Protein AF-N1UHG9-F1 (afdb_monomer_lite)

Sequence (117 aa):
MFLKYSIRFLLLIFLMGFIFYATYYTIPKFSFASDSLVKVLQTKGWIESNFQSQEIYYLGKKLDPNFNFLLVQTIISTKGEKIGPFPFANTLITTPFVWIGHPEWILYLSAFFLVHT

Organism: NCBI:txid1085541

Structure (mmCIF, N/CA/C/O backbone):
data_AF-N1UHG9-F1
#
_entry.id   AF-N1UHG9-F1
#
loop_
_atom_site.group_PDB
_atom_site.id
_atom_site.type_symbol
_atom_site.label_atom_id
_atom_site.label_alt_id
_atom_site.label_comp_id
_atom_site.label_asym_id
_atom_site.label_entity_id
_atom_site.label_seq_id
_atom_site.pdbx_PDB_ins_code
_atom_site.Cartn_x
_atom_site.Cartn_y
_atom_site.Cartn_z
_atom_site.occupancy
_atom_site.B_iso_or_equiv
_atom_site.auth_seq_id
_atom_site.auth_comp_id
_atom_site.auth_asym_id
_atom_site.auth_atom_id
_atom_site.pdbx_PDB_model_num
ATOM 1 N N . MET A 1 1 ? 20.759 4.017 -43.290 1.00 57.78 1 MET A N 1
ATOM 2 C CA . MET A 1 1 ? 19.915 4.709 -42.288 1.00 57.78 1 MET A CA 1
ATOM 3 C C . MET A 1 1 ? 19.130 3.703 -41.441 1.00 57.78 1 MET A C 1
ATOM 5 O O . MET A 1 1 ? 19.379 3.646 -40.246 1.00 57.78 1 MET A O 1
ATOM 9 N N . PHE A 1 2 ? 18.323 2.824 -42.049 1.00 59.56 2 PHE A N 1
ATOM 10 C CA . PHE A 1 2 ? 17.512 1.784 -41.380 1.00 59.56 2 PHE A CA 1
ATOM 11 C C . PHE A 1 2 ? 18.276 0.870 -40.393 1.00 59.56 2 PHE A C 1
ATOM 13 O O . PHE A 1 2 ? 17.862 0.705 -39.250 1.00 59.56 2 PHE A O 1
ATOM 20 N N . LEU A 1 3 ? 19.450 0.356 -40.785 1.00 67.50 3 LEU A N 1
ATOM 21 C CA . LEU A 1 3 ? 20.255 -0.556 -39.953 1.00 67.50 3 LEU A CA 1
ATOM 22 C C . LEU A 1 3 ? 20.713 0.076 -38.622 1.00 67.50 3 LEU A C 1
ATOM 24 O O . LEU A 1 3 ? 20.707 -0.574 -37.581 1.00 67.50 3 LEU A O 1
ATOM 28 N N . LYS A 1 4 ? 21.045 1.376 -38.632 1.00 65.38 4 LYS A N 1
ATOM 29 C CA . LYS A 1 4 ? 21.441 2.130 -37.429 1.00 65.38 4 LYS A CA 1
ATOM 30 C C . LYS A 1 4 ? 20.273 2.304 -36.453 1.00 65.38 4 LYS A C 1
ATOM 32 O O . LYS A 1 4 ? 20.489 2.241 -35.246 1.00 65.38 4 LYS A O 1
ATOM 37 N N . TYR A 1 5 ? 19.055 2.503 -36.961 1.00 69.62 5 TYR A N 1
ATOM 38 C CA . TYR A 1 5 ? 17.849 2.571 -36.128 1.00 69.62 5 TYR A CA 1
ATOM 39 C C . TYR A 1 5 ? 17.509 1.207 -35.527 1.00 69.62 5 TYR A C 1
ATOM 41 O O . TYR A 1 5 ? 17.196 1.136 -34.344 1.00 69.62 5 TYR A O 1
ATOM 49 N N . SER A 1 6 ? 17.677 0.127 -36.295 1.00 77.81 6 SER A N 1
ATOM 50 C CA . SER A 1 6 ? 17.434 -1.238 -35.816 1.00 77.81 6 SER A CA 1
ATOM 51 C C . SER A 1 6 ? 18.393 -1.647 -34.691 1.00 77.81 6 SER A C 1
ATOM 53 O O . SER A 1 6 ? 17.962 -2.218 -33.694 1.00 77.81 6 SER A O 1
ATOM 55 N N . ILE A 1 7 ? 19.683 -1.300 -34.803 1.00 85.88 7 ILE A N 1
ATOM 56 C CA . ILE A 1 7 ? 20.682 -1.566 -33.752 1.00 85.88 7 ILE A CA 1
ATOM 57 C C . ILE A 1 7 ? 20.397 -0.730 -32.498 1.00 85.88 7 ILE A C 1
ATOM 59 O O . ILE A 1 7 ? 20.454 -1.250 -31.388 1.00 85.88 7 ILE A O 1
ATOM 63 N N . ARG A 1 8 ? 20.048 0.554 -32.657 1.00 83.94 8 ARG A N 1
ATOM 64 C CA . ARG A 1 8 ? 19.663 1.419 -31.527 1.00 83.94 8 ARG A CA 1
ATOM 65 C C . ARG A 1 8 ? 18.432 0.892 -30.796 1.00 83.94 8 ARG A C 1
ATOM 67 O O . ARG A 1 8 ? 18.413 0.900 -29.572 1.00 83.94 8 ARG A O 1
ATOM 74 N N . PHE A 1 9 ? 17.434 0.420 -31.535 1.00 86.00 9 PHE A N 1
ATOM 75 C CA . PHE A 1 9 ? 16.223 -0.156 -30.963 1.00 86.00 9 PHE A CA 1
ATOM 76 C C . PHE A 1 9 ? 16.512 -1.450 -30.191 1.00 86.00 9 PHE A C 1
ATOM 78 O O . PHE A 1 9 ? 16.043 -1.618 -29.070 1.00 86.00 9 PHE A O 1
ATOM 85 N N . LEU A 1 10 ? 17.359 -2.326 -30.739 1.00 89.94 10 LEU A N 1
ATOM 86 C CA . LEU A 1 10 ? 17.764 -3.560 -30.066 1.00 89.94 10 LEU A CA 1
ATOM 87 C C . LEU A 1 10 ? 18.569 -3.284 -28.785 1.00 89.94 10 LEU A C 1
ATOM 89 O O . LEU A 1 10 ? 18.322 -3.914 -27.760 1.00 89.94 10 LEU A O 1
ATOM 93 N N . LEU A 1 11 ? 19.471 -2.297 -28.812 1.00 90.81 11 LEU A N 1
ATOM 94 C CA . LEU A 1 11 ? 20.197 -1.848 -27.619 1.00 90.81 11 LEU A CA 1
ATOM 95 C C . LEU A 1 11 ? 19.262 -1.254 -26.559 1.00 90.81 11 LEU A C 1
ATOM 97 O O . LEU A 1 11 ? 19.455 -1.519 -25.378 1.00 90.81 11 LEU A O 1
ATOM 101 N N . LEU A 1 12 ? 18.237 -0.496 -26.964 1.00 87.75 12 LEU A N 1
ATOM 102 C CA . LEU A 1 12 ? 17.223 0.038 -26.048 1.00 87.75 12 LEU A CA 1
ATOM 103 C C . LEU A 1 12 ? 16.425 -1.077 -25.369 1.00 87.75 12 LEU A C 1
ATOM 105 O O . LEU A 1 12 ? 16.228 -1.020 -24.161 1.00 87.75 12 LEU A O 1
ATOM 109 N N . ILE A 1 13 ? 16.020 -2.110 -26.113 1.00 88.44 13 ILE A N 1
ATOM 110 C CA . ILE A 1 13 ? 15.343 -3.281 -25.536 1.00 88.44 13 ILE A CA 1
ATOM 111 C C . ILE A 1 13 ? 16.253 -3.978 -24.523 1.00 88.44 13 ILE A C 1
ATOM 113 O O . ILE A 1 13 ? 15.812 -4.303 -23.423 1.00 88.44 13 ILE A O 1
ATOM 117 N N . PHE A 1 14 ? 17.526 -4.181 -24.872 1.00 89.88 14 PHE A N 1
ATOM 118 C CA . PHE A 1 14 ? 18.479 -4.855 -23.993 1.00 89.88 14 PHE A CA 1
ATOM 119 C C . PHE A 1 14 ? 18.752 -4.047 -22.719 1.00 89.88 14 PHE A C 1
ATOM 121 O O . PHE A 1 14 ? 18.780 -4.605 -21.625 1.00 89.88 14 PHE A O 1
ATOM 128 N N . LEU A 1 15 ? 18.887 -2.725 -22.852 1.00 87.88 15 LEU A N 1
ATOM 129 C CA . LEU A 1 15 ? 19.040 -1.809 -21.726 1.00 87.88 15 LEU A CA 1
ATOM 130 C C . LEU A 1 15 ? 17.800 -1.831 -20.827 1.00 87.88 15 LEU A C 1
ATOM 132 O O . LEU A 1 15 ? 17.937 -1.949 -19.613 1.00 87.88 15 LEU A O 1
ATOM 136 N N . MET A 1 16 ? 16.600 -1.782 -21.413 1.00 84.81 16 MET A N 1
ATOM 137 C CA . MET A 1 16 ? 15.343 -1.858 -20.666 1.00 84.81 16 MET A CA 1
ATOM 138 C C . MET A 1 16 ? 15.251 -3.183 -19.898 1.00 84.81 16 MET A C 1
ATOM 140 O O . MET A 1 16 ? 14.986 -3.184 -18.699 1.00 84.81 16 MET A O 1
ATOM 144 N N . GLY A 1 17 ? 15.549 -4.308 -20.556 1.00 84.56 17 GLY A N 1
ATOM 145 C CA . GLY A 1 17 ? 15.572 -5.630 -19.928 1.00 84.56 17 GLY A CA 1
ATOM 146 C C . GLY A 1 17 ? 16.590 -5.733 -18.791 1.00 84.56 17 GLY A C 1
ATOM 147 O O . GLY A 1 17 ? 16.275 -6.280 -17.736 1.00 84.56 17 GLY A O 1
ATOM 148 N N . PHE A 1 18 ? 17.783 -5.156 -18.964 1.00 84.69 18 PHE A N 1
ATOM 149 C CA . PHE A 1 18 ? 18.808 -5.118 -17.923 1.00 84.69 18 PHE A CA 1
ATOM 150 C C . PHE A 1 18 ? 18.380 -4.276 -16.716 1.00 84.69 18 PHE A C 1
ATOM 152 O O . PHE A 1 18 ? 18.570 -4.713 -15.585 1.00 84.69 18 PHE A O 1
ATOM 159 N N . ILE A 1 19 ? 17.761 -3.110 -16.941 1.00 81.69 19 ILE A N 1
ATOM 160 C CA . ILE A 1 19 ? 17.210 -2.273 -15.867 1.00 81.69 19 ILE A CA 1
ATOM 161 C C . ILE A 1 19 ? 16.145 -3.056 -15.096 1.00 81.69 19 ILE A C 1
ATOM 163 O O . ILE A 1 19 ? 16.264 -3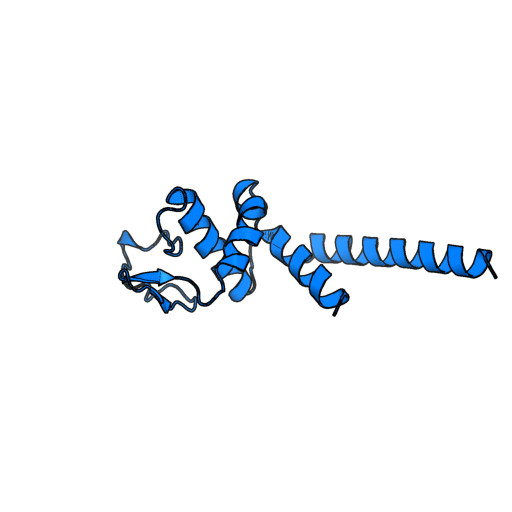.185 -13.883 1.00 81.69 19 ILE A O 1
ATOM 167 N N . PHE A 1 20 ? 15.169 -3.663 -15.781 1.00 77.44 20 PHE A N 1
ATOM 168 C CA . PHE A 1 20 ? 14.146 -4.489 -15.128 1.00 77.44 20 PHE A CA 1
ATOM 169 C C . PHE A 1 20 ? 14.753 -5.639 -14.318 1.00 77.44 20 PHE A C 1
ATOM 171 O O . PHE A 1 20 ? 14.357 -5.854 -13.175 1.00 77.44 20 PHE A O 1
ATOM 178 N N . TYR A 1 21 ? 15.730 -6.354 -14.880 1.00 81.38 21 TYR A N 1
ATOM 179 C CA . TYR A 1 21 ? 16.404 -7.463 -14.208 1.00 81.38 21 TYR A CA 1
ATOM 180 C C . TYR A 1 21 ? 17.173 -6.999 -12.966 1.00 81.38 21 TYR A C 1
ATOM 182 O O . TYR A 1 21 ? 17.016 -7.568 -11.885 1.00 81.38 21 TYR A O 1
ATOM 190 N N . ALA A 1 22 ? 17.971 -5.938 -13.094 1.00 78.38 22 ALA A N 1
ATOM 191 C CA . ALA A 1 22 ? 18.719 -5.372 -11.983 1.00 78.38 22 ALA A CA 1
ATOM 192 C C . ALA A 1 22 ? 17.768 -4.891 -10.882 1.00 78.38 22 ALA A C 1
ATOM 194 O O . ALA A 1 22 ? 17.934 -5.277 -9.728 1.00 78.38 22 ALA A O 1
ATOM 195 N N . THR A 1 23 ? 16.732 -4.123 -11.228 1.00 72.56 23 THR A N 1
ATOM 196 C CA . THR A 1 23 ? 15.714 -3.659 -10.280 1.00 72.56 23 THR A CA 1
ATOM 197 C C . THR A 1 23 ? 14.996 -4.835 -9.611 1.00 72.56 23 THR A C 1
ATOM 199 O O . THR A 1 23 ? 14.797 -4.804 -8.402 1.00 72.56 23 THR A O 1
ATOM 202 N N . TYR A 1 24 ? 14.696 -5.917 -10.337 1.00 73.00 24 TYR A N 1
ATOM 203 C CA . TYR A 1 24 ? 14.048 -7.097 -9.759 1.00 73.00 24 TYR A CA 1
ATOM 204 C C . TYR A 1 24 ? 14.876 -7.793 -8.674 1.00 73.00 24 TYR A C 1
ATOM 206 O O . TYR A 1 24 ? 14.347 -8.164 -7.626 1.00 73.00 24 TYR A O 1
ATOM 214 N N . TYR A 1 25 ? 16.180 -7.950 -8.902 1.00 73.31 25 TYR A N 1
ATOM 215 C CA . TYR A 1 25 ? 17.063 -8.647 -7.963 1.00 73.31 25 TYR A CA 1
ATOM 216 C C . TYR A 1 25 ? 17.636 -7.753 -6.860 1.00 73.31 25 TYR A C 1
ATOM 218 O O . TYR A 1 25 ? 18.108 -8.270 -5.849 1.00 73.31 25 TYR A O 1
ATOM 226 N N . THR A 1 26 ? 17.605 -6.433 -7.040 1.00 69.75 26 THR A N 1
ATOM 227 C CA . THR A 1 26 ? 18.133 -5.469 -6.061 1.00 69.75 26 THR A CA 1
ATOM 228 C C . THR A 1 26 ? 17.061 -4.847 -5.180 1.00 69.75 26 THR A C 1
ATOM 230 O O . THR A 1 26 ? 17.400 -4.324 -4.119 1.00 69.75 26 THR A O 1
ATOM 233 N N . ILE A 1 27 ? 15.778 -4.923 -5.560 1.00 65.69 27 ILE A N 1
ATOM 234 C CA . ILE A 1 27 ? 14.704 -4.458 -4.688 1.00 65.69 27 ILE A CA 1
ATOM 235 C C . ILE A 1 27 ? 14.634 -5.358 -3.448 1.00 65.69 27 ILE A C 1
ATOM 237 O O . ILE A 1 27 ? 14.469 -6.579 -3.553 1.00 65.69 27 ILE A O 1
ATOM 241 N N . PRO A 1 28 ? 14.699 -4.773 -2.246 1.00 60.53 28 PRO A N 1
ATOM 242 C CA . PRO A 1 28 ? 14.485 -5.528 -1.031 1.00 60.53 28 PRO A CA 1
ATOM 243 C C . PRO A 1 28 ? 13.016 -5.962 -0.944 1.00 60.53 28 PRO A C 1
ATOM 245 O O . PRO A 1 28 ? 12.131 -5.158 -0.669 1.00 60.53 28 PRO A O 1
ATOM 248 N N . LYS A 1 29 ? 12.761 -7.267 -1.114 1.00 61.72 29 LYS A N 1
ATOM 249 C CA . LYS A 1 29 ? 11.426 -7.903 -1.010 1.00 61.72 29 LYS A CA 1
ATOM 250 C C . LYS A 1 29 ? 10.675 -7.597 0.294 1.00 61.72 29 LYS A C 1
ATOM 252 O O . LYS A 1 29 ? 9.463 -7.756 0.360 1.00 61.72 29 LYS A O 1
ATOM 257 N N . PHE A 1 30 ? 11.404 -7.181 1.328 1.00 58.50 30 PHE A N 1
ATOM 258 C CA . PHE A 1 30 ? 10.886 -6.922 2.671 1.00 58.50 30 PHE A CA 1
ATOM 259 C C . PHE A 1 30 ? 11.066 -5.470 3.128 1.00 58.50 30 PHE A C 1
ATOM 261 O O . PHE A 1 30 ? 10.680 -5.145 4.247 1.00 58.50 30 PHE A O 1
ATOM 268 N N . SER A 1 31 ? 11.652 -4.598 2.300 1.00 62.06 31 SER A N 1
ATOM 269 C CA . SER A 1 31 ? 11.861 -3.191 2.651 1.00 62.06 31 SER A CA 1
ATOM 270 C C . SER A 1 31 ? 11.206 -2.309 1.602 1.00 62.06 31 SER A C 1
ATOM 272 O O . SER A 1 31 ? 11.714 -2.105 0.504 1.00 62.06 31 SER A O 1
ATOM 274 N N . PHE A 1 32 ? 10.031 -1.799 1.936 1.00 65.69 32 PHE A N 1
ATOM 275 C CA . PHE A 1 32 ? 9.372 -0.797 1.120 1.00 65.69 32 PHE A CA 1
ATOM 276 C C . PHE A 1 32 ? 9.888 0.586 1.509 1.00 65.69 32 PHE A C 1
ATOM 278 O O . PHE A 1 32 ? 10.055 0.887 2.691 1.00 65.69 32 PHE A O 1
ATOM 285 N N . ALA A 1 33 ? 10.052 1.465 0.519 1.00 75.25 33 ALA A N 1
ATOM 286 C CA . ALA A 1 33 ? 10.035 2.893 0.805 1.00 75.25 33 ALA A CA 1
ATOM 287 C C . ALA A 1 33 ? 8.723 3.223 1.534 1.00 75.25 33 ALA A C 1
ATOM 289 O O . ALA A 1 33 ? 7.674 2.691 1.154 1.00 75.25 33 ALA A O 1
ATOM 290 N N . SER A 1 34 ? 8.783 4.080 2.559 1.00 76.25 34 SER A N 1
ATOM 291 C CA . SER A 1 34 ? 7.644 4.371 3.447 1.00 76.25 34 SER A CA 1
ATOM 292 C C . SER A 1 34 ? 6.353 4.637 2.662 1.00 76.25 34 SER A C 1
ATOM 294 O O . SER A 1 34 ? 5.345 3.977 2.892 1.00 76.25 34 SER A O 1
ATOM 296 N N . ASP A 1 35 ? 6.418 5.463 1.617 1.00 79.19 35 ASP A N 1
ATOM 297 C CA . ASP A 1 35 ? 5.286 5.773 0.735 1.00 79.19 35 ASP A CA 1
ATOM 298 C C . ASP A 1 35 ? 4.645 4.549 0.075 1.00 79.19 35 ASP A C 1
ATOM 300 O O . ASP A 1 35 ? 3.421 4.434 -0.015 1.00 79.19 35 ASP A O 1
ATOM 304 N N . SER A 1 36 ? 5.469 3.621 -0.409 1.00 83.06 36 SER A N 1
ATOM 305 C CA . SER A 1 36 ? 4.979 2.398 -1.049 1.00 83.06 36 SER A CA 1
ATOM 306 C C . SER A 1 36 ? 4.376 1.451 -0.019 1.00 83.06 36 SER A C 1
ATOM 308 O O . SER A 1 36 ? 3.338 0.849 -0.288 1.00 83.06 36 SER A O 1
ATOM 310 N N . LEU A 1 37 ? 4.961 1.386 1.182 1.00 86.81 37 LEU A N 1
ATOM 311 C CA . LEU A 1 37 ? 4.401 0.624 2.294 1.00 86.81 37 LEU A CA 1
ATOM 312 C C . LEU A 1 37 ? 2.996 1.119 2.637 1.00 86.81 37 LEU A C 1
ATOM 314 O O . LEU A 1 37 ? 2.079 0.310 2.744 1.00 86.81 37 LEU A O 1
ATOM 318 N N . VAL A 1 38 ? 2.795 2.437 2.748 1.00 89.12 38 VAL A N 1
ATOM 319 C CA . VAL A 1 38 ? 1.473 2.995 3.071 1.00 89.12 38 VAL A CA 1
ATOM 320 C C . VAL A 1 38 ? 0.441 2.610 2.021 1.00 89.12 38 VAL A C 1
ATOM 322 O O . VAL A 1 38 ? -0.665 2.217 2.375 1.00 89.12 38 VAL A O 1
ATOM 325 N N . LYS A 1 39 ? 0.792 2.690 0.729 1.00 90.00 39 LYS A N 1
ATOM 326 C CA . LYS A 1 39 ? -0.110 2.302 -0.367 1.00 90.00 39 LYS A CA 1
ATOM 327 C C . LYS A 1 39 ? -0.494 0.831 -0.260 1.00 90.00 39 LYS A C 1
ATOM 329 O O . LYS A 1 39 ? -1.669 0.502 -0.413 1.00 90.00 39 LYS A O 1
ATOM 334 N N . VAL A 1 40 ? 0.464 -0.039 0.051 1.00 90.69 40 VAL A N 1
ATOM 335 C CA . VAL A 1 40 ? 0.219 -1.471 0.255 1.00 90.69 40 VAL A CA 1
ATOM 336 C C . VAL A 1 40 ? -0.680 -1.709 1.471 1.00 90.69 40 VAL A C 1
ATOM 338 O O . VAL A 1 40 ? -1.664 -2.431 1.347 1.00 90.69 40 VAL A O 1
ATOM 341 N N . LEU A 1 41 ? -0.415 -1.071 2.615 1.00 92.12 41 LEU A N 1
ATOM 342 C CA . LEU A 1 41 ? -1.226 -1.216 3.834 1.00 92.12 41 LEU A CA 1
ATOM 343 C C . LEU A 1 41 ? -2.650 -0.674 3.657 1.00 92.12 41 LEU A C 1
ATOM 345 O O . LEU A 1 41 ? -3.613 -1.328 4.052 1.00 92.12 41 LEU A O 1
ATOM 349 N N . GLN A 1 42 ? -2.789 0.489 3.021 1.00 92.94 42 GLN A N 1
ATOM 350 C CA . GLN A 1 42 ? -4.071 1.081 2.635 1.00 92.94 42 GLN A CA 1
ATOM 351 C C . GLN A 1 42 ? -4.863 0.112 1.749 1.00 92.94 42 GLN A C 1
ATOM 353 O O . GLN A 1 42 ? -6.016 -0.198 2.025 1.00 92.94 42 GLN A O 1
ATOM 358 N N . THR A 1 43 ? -4.220 -0.426 0.714 1.00 94.12 43 THR A N 1
ATOM 359 C CA . THR A 1 43 ? -4.836 -1.383 -0.216 1.00 94.12 43 THR A CA 1
ATOM 360 C C . THR A 1 43 ? -5.218 -2.685 0.467 1.00 94.12 43 THR A C 1
ATOM 362 O O . THR A 1 43 ? -6.282 -3.239 0.208 1.00 94.12 43 THR A O 1
ATOM 365 N N . LYS 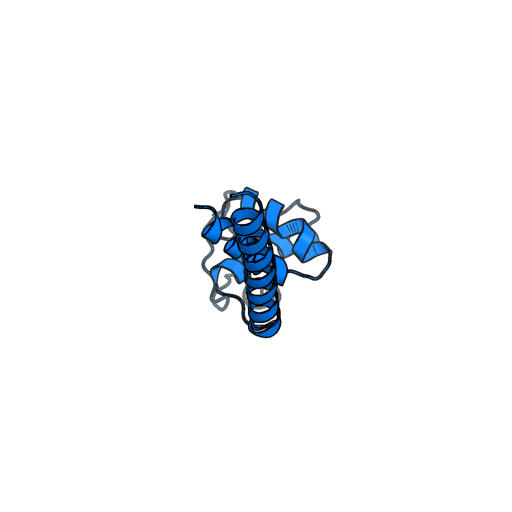A 1 44 ? -4.376 -3.179 1.376 1.00 94.31 44 LYS A N 1
ATOM 366 C CA . LYS A 1 44 ? -4.690 -4.373 2.150 1.00 94.31 44 LYS A CA 1
ATOM 367 C C . LYS A 1 44 ? -5.933 -4.145 3.010 1.00 94.31 44 LYS A C 1
ATOM 369 O O . LYS A 1 44 ? -6.797 -5.009 3.031 1.00 94.31 44 LYS A O 1
ATOM 374 N N . GLY A 1 45 ? -6.073 -2.976 3.635 1.00 93.00 45 GLY A N 1
ATOM 375 C CA . GLY A 1 45 ? -7.252 -2.640 4.439 1.00 93.00 45 GLY A CA 1
ATOM 376 C C . GLY A 1 45 ? -8.534 -2.599 3.608 1.00 93.00 45 GLY A C 1
ATOM 377 O O . GLY A 1 45 ? -9.575 -3.107 4.027 1.00 93.00 45 GLY A O 1
ATOM 378 N N . TRP A 1 46 ? -8.437 -2.102 2.375 1.00 94.00 46 TRP A N 1
ATOM 379 C CA . TRP A 1 46 ? -9.534 -2.138 1.411 1.00 94.00 46 TRP A CA 1
ATOM 380 C C . TRP A 1 46 ? -9.933 -3.566 1.054 1.00 94.00 46 TRP A C 1
ATOM 382 O O . TRP A 1 46 ? -11.106 -3.909 1.135 1.00 94.00 46 TRP A O 1
ATOM 392 N N . ILE A 1 47 ? -8.967 -4.413 0.698 1.00 94.25 47 ILE A N 1
ATOM 393 C CA . ILE A 1 47 ? -9.233 -5.806 0.317 1.00 94.25 47 ILE A CA 1
ATOM 394 C C . ILE A 1 47 ? -9.867 -6.573 1.486 1.00 94.25 47 ILE A C 1
ATOM 396 O O . ILE A 1 47 ? -10.906 -7.202 1.309 1.00 94.25 47 ILE A O 1
ATOM 400 N N . GLU A 1 48 ? -9.297 -6.475 2.690 1.00 94.00 48 GLU A N 1
ATOM 401 C CA . GLU A 1 48 ? -9.797 -7.178 3.883 1.00 94.00 48 GLU A CA 1
ATOM 402 C C . GLU A 1 48 ? -11.191 -6.699 4.321 1.00 94.00 48 GLU A C 1
ATOM 404 O O . GLU A 1 48 ? -11.951 -7.454 4.924 1.00 94.00 48 GLU A O 1
ATOM 409 N N . SER A 1 49 ? -11.555 -5.455 3.997 1.00 92.00 49 SER A N 1
ATOM 410 C CA . SER A 1 49 ? -12.884 -4.899 4.269 1.00 92.00 49 SER A CA 1
ATOM 411 C C . SER A 1 49 ? -13.868 -5.036 3.102 1.00 92.00 49 SER A C 1
ATOM 413 O O . SER A 1 49 ? -14.950 -4.456 3.165 1.00 92.00 49 SER A O 1
ATOM 415 N N . ASN A 1 50 ? -13.531 -5.768 2.031 1.00 93.81 50 ASN A N 1
ATOM 416 C CA . ASN A 1 50 ? -14.322 -5.816 0.791 1.00 93.81 50 ASN A CA 1
ATOM 417 C C . ASN A 1 50 ? -14.682 -4.412 0.261 1.00 93.81 50 ASN A C 1
ATOM 419 O O . ASN A 1 50 ? -15.821 -4.143 -0.129 1.00 93.81 50 ASN A O 1
ATOM 423 N N . PHE A 1 51 ? -13.700 -3.509 0.275 1.00 91.31 51 PHE A N 1
ATOM 424 C CA . PHE A 1 51 ? -13.784 -2.118 -0.177 1.00 91.31 51 PHE A CA 1
ATOM 425 C C . PHE A 1 51 ? -14.796 -1.253 0.599 1.00 91.31 51 PHE A C 1
ATOM 427 O O . PHE A 1 51 ? -15.175 -0.180 0.132 1.00 91.31 51 PHE A O 1
ATOM 434 N N . GLN A 1 52 ? -15.234 -1.690 1.786 1.00 91.31 52 GLN A N 1
ATOM 435 C CA . GLN A 1 52 ? -16.188 -0.944 2.619 1.00 91.31 52 GLN A CA 1
ATOM 436 C C . GLN A 1 52 ? -15.518 0.080 3.538 1.00 91.31 52 GLN A C 1
ATOM 438 O O . GLN A 1 52 ? -16.151 1.064 3.927 1.00 91.31 52 GLN A O 1
ATOM 443 N N . SER A 1 53 ? -14.251 -0.144 3.886 1.00 89.94 53 SER A N 1
ATOM 444 C CA . SER A 1 53 ? -13.466 0.751 4.728 1.00 89.94 53 SER A CA 1
ATOM 445 C C . SER A 1 53 ? -12.255 1.261 3.971 1.00 89.94 53 SER A C 1
ATOM 447 O O . SER A 1 53 ? -11.650 0.553 3.163 1.00 89.94 53 SER A O 1
ATOM 449 N N . GLN A 1 54 ? -11.899 2.509 4.258 1.00 89.62 54 GLN A N 1
ATOM 450 C CA . GLN A 1 54 ? -10.686 3.109 3.730 1.00 89.62 54 GLN A CA 1
ATOM 451 C C . GLN A 1 54 ? -9.535 3.036 4.720 1.00 89.62 54 GLN A C 1
ATOM 453 O O . GLN A 1 54 ? -8.485 3.613 4.469 1.00 89.62 54 GLN A O 1
ATOM 458 N N . GLU A 1 55 ? -9.724 2.378 5.853 1.00 92.00 55 GLU A N 1
ATOM 459 C CA . GLU A 1 55 ? -8.719 2.335 6.891 1.00 92.00 55 GLU A CA 1
ATOM 460 C C . GLU A 1 55 ? -7.485 1.543 6.449 1.00 92.00 55 GLU A C 1
ATOM 462 O O . GLU A 1 55 ? -7.585 0.513 5.777 1.00 92.00 55 GLU A O 1
ATOM 467 N N . ILE A 1 56 ? -6.305 2.012 6.847 1.00 92.81 56 ILE A N 1
ATOM 468 C CA . ILE A 1 56 ? -5.070 1.259 6.658 1.00 92.81 56 ILE A CA 1
ATOM 469 C C . ILE A 1 56 ? -5.096 -0.047 7.455 1.00 92.81 56 ILE A C 1
ATOM 471 O O . ILE A 1 56 ? -5.508 -0.103 8.616 1.00 92.81 56 ILE A O 1
ATOM 475 N N . TYR A 1 57 ? -4.579 -1.112 6.848 1.00 93.06 57 TYR A N 1
ATOM 476 C CA . TYR A 1 57 ? -4.414 -2.376 7.548 1.00 93.06 57 TYR A CA 1
ATOM 477 C C . TYR A 1 57 ? -3.275 -2.294 8.566 1.00 93.06 57 TYR A C 1
ATOM 479 O O . TYR A 1 57 ? -2.124 -2.052 8.204 1.00 93.06 57 TYR A O 1
ATOM 487 N N . TYR A 1 58 ? -3.583 -2.550 9.837 1.00 92.25 58 TYR A N 1
ATOM 488 C CA . TYR A 1 58 ? -2.597 -2.584 10.913 1.00 92.25 58 TYR A CA 1
ATOM 489 C C . TYR A 1 58 ? -2.865 -3.751 11.861 1.00 92.25 58 TYR A C 1
ATOM 491 O O . TYR A 1 58 ? -3.829 -3.752 12.625 1.00 92.25 58 TYR A O 1
ATOM 499 N N . LEU A 1 59 ? -1.976 -4.746 11.837 1.00 89.25 59 LEU A N 1
ATOM 500 C CA . LEU A 1 59 ? -2.073 -5.934 12.694 1.00 89.25 59 LEU A CA 1
ATOM 501 C C . LEU A 1 59 ? -2.062 -5.578 14.189 1.00 89.25 59 LEU A C 1
ATOM 503 O O . LEU A 1 59 ? -2.754 -6.208 14.986 1.00 89.25 59 LEU A O 1
ATOM 507 N N . GLY A 1 60 ? -1.314 -4.536 14.563 1.00 90.00 60 GLY A N 1
ATOM 508 C CA . GLY A 1 60 ? -1.204 -4.058 15.940 1.00 90.00 60 GLY A CA 1
ATOM 509 C C . GLY A 1 60 ? -2.422 -3.284 16.446 1.00 90.00 60 GLY A C 1
ATOM 510 O O . GLY A 1 60 ? -2.447 -2.933 17.622 1.00 90.00 60 GLY A O 1
ATOM 511 N N . LYS A 1 61 ? -3.455 -3.047 15.621 1.00 89.81 61 LYS A N 1
ATOM 512 C CA . LYS A 1 61 ? -4.583 -2.156 15.952 1.00 89.81 61 LYS A CA 1
ATOM 513 C C . LYS A 1 61 ? -5.301 -2.517 17.258 1.00 89.81 61 LYS A C 1
ATOM 515 O O . LYS A 1 61 ? -5.774 -1.631 17.958 1.00 89.81 61 LYS A O 1
ATOM 520 N N . LYS A 1 62 ? -5.372 -3.805 17.619 1.00 90.50 62 LYS A N 1
ATOM 521 C CA . LYS A 1 62 ? -5.965 -4.239 18.901 1.00 90.50 62 LYS A CA 1
ATOM 522 C C . LYS A 1 62 ? -5.196 -3.734 20.127 1.00 90.50 62 LYS A C 1
ATOM 524 O O . LYS A 1 62 ? -5.817 -3.483 21.152 1.00 90.50 62 LYS A O 1
ATOM 529 N N . LEU A 1 63 ? -3.872 -3.641 20.031 1.00 93.62 63 LEU A N 1
ATOM 530 C CA . LEU A 1 63 ? -2.987 -3.223 21.123 1.00 93.62 63 LEU A CA 1
ATOM 531 C C . LEU A 1 63 ? -2.657 -1.726 21.051 1.00 93.62 63 LEU A C 1
ATOM 533 O O . LEU A 1 63 ? -2.371 -1.109 22.070 1.00 93.62 63 LEU A O 1
ATOM 537 N N . ASP A 1 64 ? -2.726 -1.144 19.856 1.00 90.94 64 ASP A N 1
ATOM 538 C CA . ASP A 1 64 ? -2.435 0.258 19.573 1.00 90.94 64 ASP A CA 1
ATOM 539 C C . ASP A 1 64 ? -3.520 0.855 18.652 1.00 90.94 64 ASP A C 1
ATOM 541 O O . ASP A 1 64 ? -3.306 1.052 17.454 1.00 90.94 64 ASP A O 1
ATOM 545 N N . PRO A 1 65 ? -4.722 1.137 19.183 1.00 86.75 65 PRO A N 1
ATOM 546 C CA . PRO A 1 65 ? -5.845 1.631 18.381 1.00 86.75 65 PRO A CA 1
ATOM 547 C C . PRO A 1 65 ? -5.619 3.045 17.835 1.00 86.75 65 PRO A C 1
ATOM 549 O O . PRO A 1 65 ? -6.294 3.459 16.896 1.00 86.75 65 PRO A O 1
ATOM 552 N N . ASN A 1 66 ? -4.665 3.780 18.410 1.00 87.00 66 ASN A N 1
ATOM 553 C CA . ASN A 1 66 ? -4.326 5.141 18.007 1.00 87.00 66 ASN A CA 1
ATOM 554 C C . ASN A 1 66 ? -3.188 5.196 16.980 1.00 87.00 66 ASN A C 1
ATOM 556 O O . ASN A 1 66 ? -2.879 6.288 16.504 1.00 87.00 66 ASN A O 1
ATOM 560 N N . PHE A 1 67 ? -2.625 4.041 16.598 1.00 88.19 67 PHE A N 1
ATOM 561 C CA . PHE A 1 67 ? -1.533 3.922 15.631 1.00 88.19 67 PHE A CA 1
ATOM 562 C C . PHE A 1 67 ? -0.260 4.669 16.069 1.00 88.19 67 PHE A C 1
ATOM 564 O O . PHE A 1 67 ? 0.508 5.138 15.232 1.00 88.19 67 PHE A O 1
ATOM 571 N N . ASN A 1 68 ? -0.017 4.779 17.379 1.00 87.50 68 ASN A N 1
ATOM 572 C CA . ASN A 1 68 ? 1.139 5.483 17.940 1.00 87.50 68 ASN A CA 1
ATOM 573 C C . ASN A 1 68 ? 2.474 4.830 17.555 1.00 87.50 68 ASN A C 1
ATOM 575 O O . ASN A 1 68 ? 3.494 5.510 17.477 1.00 87.50 68 ASN A O 1
ATOM 579 N N . PHE A 1 69 ? 2.470 3.514 17.329 1.00 87.06 69 PHE A N 1
ATOM 580 C CA . PHE A 1 69 ? 3.656 2.742 16.955 1.00 87.06 69 PHE A CA 1
ATOM 581 C C . PHE A 1 69 ? 3.736 2.454 15.456 1.00 87.06 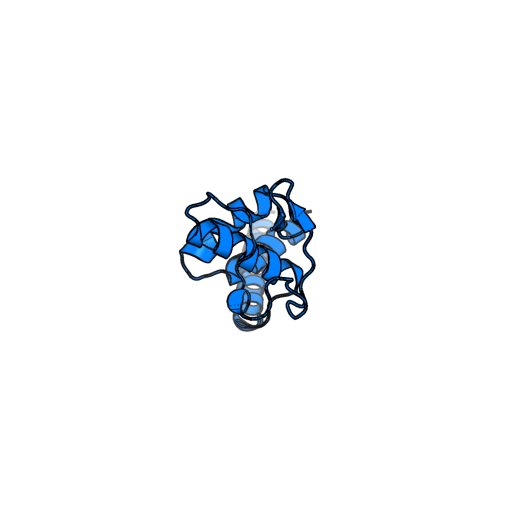69 PHE A C 1
ATOM 583 O O . PHE A 1 69 ? 4.736 1.906 14.987 1.00 87.06 69 PHE A O 1
ATOM 590 N N . LEU A 1 70 ? 2.715 2.832 14.682 1.00 84.38 70 LEU A N 1
ATOM 591 C CA . LEU A 1 70 ? 2.803 2.754 13.236 1.00 84.38 70 LEU A CA 1
ATOM 592 C C . LEU A 1 70 ? 3.622 3.943 12.725 1.00 84.38 70 LEU A C 1
ATOM 594 O O . LEU A 1 70 ? 3.145 5.072 12.680 1.00 84.38 70 LEU A O 1
ATOM 598 N N . LEU A 1 71 ? 4.858 3.676 12.300 1.00 81.50 71 LEU A N 1
ATOM 599 C CA . LEU A 1 71 ? 5.796 4.673 11.765 1.00 81.50 71 LEU A CA 1
ATOM 600 C C . LEU A 1 71 ? 5.449 5.092 10.325 1.00 81.50 71 LEU A C 1
ATOM 602 O O . LEU A 1 71 ? 6.294 5.096 9.433 1.00 81.50 71 LEU A O 1
ATOM 606 N N . VAL A 1 72 ? 4.177 5.399 10.086 1.00 82.75 72 VAL A N 1
ATOM 607 C CA . VAL A 1 72 ? 3.625 5.740 8.781 1.00 82.75 72 VAL A CA 1
ATOM 608 C C . VAL A 1 72 ? 2.703 6.942 8.929 1.00 82.75 72 VAL A C 1
ATOM 610 O O . VAL A 1 72 ? 1.882 7.004 9.844 1.00 82.75 72 VAL A O 1
ATOM 613 N N . GLN A 1 73 ? 2.811 7.903 8.013 1.00 82.25 73 GLN A N 1
ATOM 614 C CA . GLN A 1 73 ? 1.935 9.067 8.020 1.00 82.25 73 GLN A CA 1
ATOM 615 C C . GLN A 1 73 ? 0.495 8.649 7.696 1.00 82.25 73 GLN A C 1
ATOM 617 O O . GLN A 1 73 ? 0.250 7.923 6.734 1.00 82.25 73 GLN A O 1
ATOM 622 N N . THR A 1 74 ? -0.459 9.121 8.497 1.00 87.50 74 THR A N 1
ATOM 623 C CA . THR A 1 74 ? -1.892 8.882 8.300 1.00 87.50 74 THR A CA 1
ATOM 624 C C . THR A 1 74 ? -2.677 10.172 8.497 1.00 87.50 74 THR A C 1
ATOM 626 O O . THR A 1 74 ? -2.251 11.073 9.221 1.00 87.50 74 THR A O 1
ATOM 629 N N . ILE A 1 75 ? -3.837 10.253 7.858 1.00 87.75 75 ILE A N 1
ATOM 630 C CA . ILE A 1 75 ? -4.841 11.295 8.066 1.00 87.75 75 ILE A CA 1
ATOM 631 C C . ILE A 1 75 ? -6.127 10.648 8.587 1.00 87.75 75 ILE A C 1
ATOM 633 O O . ILE A 1 75 ? -6.340 9.446 8.427 1.00 87.75 75 ILE A O 1
ATOM 637 N N . ILE A 1 76 ? -6.972 11.431 9.251 1.00 89.00 76 ILE A N 1
ATOM 638 C CA . ILE A 1 76 ? -8.253 10.951 9.777 1.00 89.00 76 ILE A CA 1
ATOM 639 C C . ILE A 1 76 ? -9.341 11.264 8.745 1.00 89.00 76 ILE A C 1
ATOM 641 O O . ILE A 1 76 ? -9.523 12.416 8.357 1.00 89.00 76 ILE A O 1
ATOM 645 N N . SER A 1 77 ? -10.046 10.229 8.295 1.00 86.56 77 SER A N 1
ATOM 646 C CA . SER A 1 77 ? -11.219 10.321 7.422 1.00 86.56 77 SER A CA 1
ATOM 647 C C . SER A 1 77 ? -12.389 11.012 8.130 1.00 86.56 77 SER A C 1
ATOM 649 O O . SER A 1 77 ? -12.470 11.035 9.358 1.00 86.56 77 SER A O 1
ATOM 651 N N . THR A 1 78 ? -13.372 11.492 7.366 1.00 84.44 78 THR A N 1
ATOM 652 C CA . THR A 1 78 ? -14.640 12.018 7.905 1.00 84.44 78 THR A CA 1
ATOM 653 C C . THR A 1 78 ? -15.404 10.996 8.755 1.00 84.44 78 THR A C 1
ATOM 655 O O . THR A 1 78 ? -16.214 11.383 9.591 1.00 84.44 78 THR A O 1
ATOM 658 N N . LYS A 1 79 ? -15.124 9.697 8.581 1.00 85.56 79 LYS A N 1
ATOM 659 C CA . LYS A 1 79 ? -15.680 8.595 9.382 1.00 85.56 79 LYS A CA 1
ATOM 660 C C . LYS A 1 79 ? -14.824 8.205 10.598 1.00 85.56 79 LYS A C 1
ATOM 662 O O . LYS A 1 79 ? -15.153 7.244 11.282 1.00 85.56 79 LYS A O 1
ATOM 667 N N . GLY A 1 80 ? -13.720 8.909 10.857 1.00 86.75 80 GLY A N 1
ATOM 668 C CA . GLY A 1 80 ? -12.785 8.606 11.949 1.00 86.75 80 GLY A CA 1
ATOM 669 C C . GLY A 1 80 ? -11.733 7.537 11.626 1.00 86.75 80 GLY A C 1
ATOM 670 O O . GLY A 1 80 ? -10.902 7.226 12.475 1.00 86.75 80 GLY A O 1
ATOM 671 N N . GLU A 1 81 ? -11.733 6.989 10.410 1.00 89.75 81 GLU A N 1
ATOM 672 C CA . GLU A 1 81 ? -10.764 5.979 9.965 1.00 89.75 81 GLU A CA 1
ATOM 673 C C . GLU A 1 81 ? -9.371 6.593 9.766 1.00 89.75 81 GLU A C 1
ATOM 675 O O . GLU A 1 81 ? -9.245 7.703 9.245 1.00 89.75 81 GLU A O 1
ATOM 680 N N . LYS A 1 82 ? -8.315 5.861 10.128 1.00 90.75 82 LYS A N 1
ATOM 681 C CA . LYS A 1 82 ? -6.935 6.229 9.789 1.00 90.75 82 LYS A CA 1
ATOM 682 C C . LYS A 1 82 ? -6.645 5.795 8.360 1.00 90.75 82 LYS A C 1
ATOM 684 O O . LYS A 1 82 ? -6.650 4.604 8.072 1.00 90.75 82 LYS A O 1
ATOM 689 N N . ILE A 1 83 ? -6.388 6.745 7.473 1.00 90.75 83 ILE A N 1
ATOM 690 C CA . ILE A 1 83 ? -6.135 6.482 6.052 1.00 90.75 83 ILE A CA 1
ATOM 691 C C . ILE A 1 83 ? -4.758 7.021 5.659 1.00 90.75 83 ILE A C 1
ATOM 693 O O . ILE A 1 83 ? -4.249 7.962 6.270 1.00 90.75 83 ILE A O 1
ATOM 697 N N . GLY A 1 84 ? -4.128 6.431 4.646 1.00 87.56 84 GLY A N 1
ATOM 698 C CA . GLY A 1 84 ? -2.887 6.966 4.086 1.00 87.56 84 GLY A CA 1
ATOM 699 C C . GLY A 1 84 ? -3.102 8.337 3.419 1.00 87.56 84 GLY A C 1
ATOM 700 O O . GLY A 1 84 ? -4.196 8.607 2.925 1.00 87.56 84 GLY A O 1
ATOM 701 N N . PRO A 1 85 ? -2.073 9.199 3.320 1.00 84.88 85 PRO A N 1
ATOM 702 C CA . PRO A 1 85 ? -2.171 10.535 2.719 1.00 84.88 85 PRO A CA 1
ATOM 703 C C . PRO A 1 85 ? -2.246 10.508 1.180 1.00 84.88 85 PRO A C 1
ATOM 705 O O . PRO A 1 85 ? -2.017 11.520 0.521 1.00 84.88 85 PRO A O 1
ATOM 708 N N . PHE A 1 86 ? -2.519 9.348 0.582 1.00 81.25 86 PHE A N 1
ATOM 709 C CA . PHE A 1 86 ? -2.456 9.142 -0.860 1.00 81.25 86 PHE A CA 1
ATOM 710 C C . PHE A 1 86 ? -3.841 9.239 -1.506 1.00 81.25 86 PHE A C 1
ATOM 712 O O . PHE A 1 86 ? -4.834 8.839 -0.898 1.00 81.25 86 PHE A O 1
ATOM 719 N N . PRO A 1 87 ? -3.918 9.686 -2.773 1.00 78.38 87 PRO A N 1
ATOM 720 C CA . PRO A 1 87 ? -5.154 9.633 -3.539 1.00 78.38 87 PRO A CA 1
ATOM 721 C C . PRO A 1 87 ? -5.709 8.210 -3.640 1.00 78.38 87 PRO A C 1
ATOM 723 O O . PRO A 1 87 ? -4.965 7.258 -3.869 1.00 78.38 87 PRO A O 1
ATOM 726 N N . PHE A 1 88 ? -7.035 8.097 -3.607 1.00 83.19 88 PHE A N 1
ATOM 727 C CA . PHE A 1 88 ? -7.790 6.868 -3.873 1.00 83.19 88 PHE A CA 1
ATOM 728 C C . PHE A 1 88 ? -7.336 6.101 -5.118 1.00 83.19 88 PHE A C 1
ATOM 730 O O . PHE A 1 88 ? -7.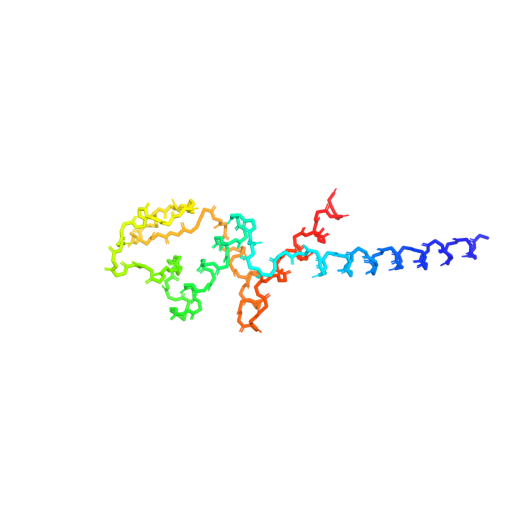256 4.873 -5.107 1.00 83.19 88 PHE A O 1
ATOM 737 N N . ALA A 1 89 ? -7.008 6.831 -6.186 1.00 83.81 89 ALA A N 1
ATOM 738 C CA . ALA A 1 89 ? -6.523 6.253 -7.432 1.00 83.81 89 ALA A CA 1
ATOM 739 C C . ALA A 1 89 ? -5.273 5.387 -7.219 1.00 83.81 89 ALA A C 1
ATOM 741 O O . ALA A 1 89 ? -5.156 4.325 -7.824 1.00 83.81 89 ALA A O 1
ATOM 742 N N . ASN A 1 90 ? -4.377 5.778 -6.305 1.00 84.31 90 ASN A N 1
ATOM 743 C CA . ASN A 1 90 ? -3.191 4.985 -6.000 1.00 84.31 90 ASN A CA 1
ATOM 744 C C . ASN A 1 90 ? -3.580 3.640 -5.392 1.00 84.31 90 ASN A C 1
ATOM 746 O O . ASN A 1 90 ? -3.023 2.623 -5.785 1.00 84.31 90 ASN A O 1
ATOM 750 N N . THR A 1 91 ? -4.549 3.609 -4.479 1.00 87.19 91 THR A N 1
ATOM 751 C CA . THR A 1 91 ? -5.044 2.366 -3.875 1.0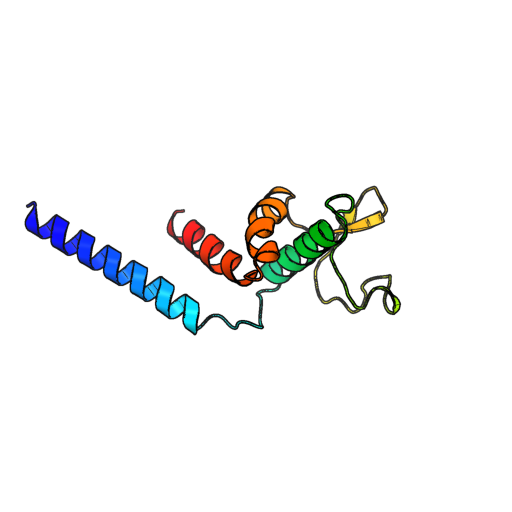0 87.19 91 THR A CA 1
ATOM 752 C C . THR A 1 91 ? -5.672 1.444 -4.920 1.00 87.19 91 THR A C 1
ATOM 754 O O . THR A 1 91 ? -5.374 0.251 -4.944 1.00 87.19 91 THR A O 1
ATOM 757 N N . LEU A 1 92 ? -6.456 1.991 -5.854 1.00 89.75 92 LEU A N 1
ATOM 758 C CA . LEU A 1 92 ? -7.025 1.219 -6.965 1.00 89.75 92 LEU A CA 1
ATOM 759 C C . LEU A 1 92 ? -5.941 0.629 -7.876 1.00 89.75 92 LEU A C 1
ATOM 761 O O . LEU A 1 92 ? -5.984 -0.557 -8.185 1.00 89.75 92 LEU A O 1
ATOM 765 N N . ILE A 1 93 ? -4.932 1.422 -8.247 1.00 89.25 93 ILE A N 1
ATOM 766 C CA . ILE A 1 93 ? -3.790 0.953 -9.050 1.00 89.25 93 ILE A CA 1
ATOM 767 C C . ILE A 1 93 ? -2.990 -0.118 -8.295 1.00 89.25 93 ILE A C 1
ATOM 769 O O . ILE A 1 93 ? -2.508 -1.072 -8.898 1.00 89.25 93 ILE A O 1
ATOM 773 N N . THR A 1 94 ? -2.866 0.013 -6.973 1.00 89.38 94 THR A N 1
ATOM 774 C CA . THR A 1 94 ? -2.125 -0.926 -6.114 1.00 89.38 94 THR A CA 1
ATOM 775 C C . THR A 1 94 ? -2.874 -2.251 -5.909 1.00 89.38 94 THR A C 1
ATOM 777 O O . THR A 1 94 ? -2.251 -3.292 -5.706 1.00 89.38 94 THR A O 1
ATOM 780 N N . THR A 1 95 ? -4.209 -2.225 -5.983 1.00 92.50 95 THR A N 1
ATOM 781 C CA . THR A 1 95 ? -5.110 -3.359 -5.714 1.00 92.50 95 THR A CA 1
ATOM 782 C C . THR A 1 95 ? -4.736 -4.652 -6.438 1.00 92.50 95 THR A C 1
ATOM 784 O O . THR A 1 95 ? -4.541 -5.649 -5.742 1.00 92.50 95 THR A O 1
ATOM 787 N N . PRO A 1 96 ? -4.600 -4.693 -7.780 1.00 92.81 96 PRO A N 1
ATOM 788 C CA . PRO A 1 96 ? -4.294 -5.941 -8.477 1.00 92.81 96 PRO A CA 1
ATOM 789 C C . PRO A 1 96 ? -2.989 -6.574 -7.986 1.00 92.81 96 PRO A C 1
ATOM 791 O O . PRO A 1 96 ? -2.946 -7.782 -7.785 1.00 92.81 96 PRO A O 1
ATOM 794 N N . PHE A 1 97 ? -1.959 -5.766 -7.717 1.00 91.31 97 PHE A N 1
ATOM 795 C CA . PHE A 1 97 ? -0.652 -6.239 -7.258 1.00 91.31 97 PHE A CA 1
ATOM 796 C C . PHE A 1 97 ? -0.713 -6.855 -5.858 1.00 91.31 97 PHE A C 1
ATOM 798 O O . PHE A 1 97 ? -0.157 -7.926 -5.622 1.00 91.31 97 PHE A O 1
ATOM 805 N N . VAL A 1 98 ? -1.427 -6.214 -4.930 1.00 92.44 98 VAL A N 1
ATOM 806 C CA . VAL A 1 98 ? -1.602 -6.740 -3.567 1.00 92.44 98 VAL A CA 1
ATOM 807 C C . VAL A 1 98 ? -2.469 -7.996 -3.572 1.00 92.44 98 VAL A C 1
ATOM 809 O O . VAL A 1 98 ? -2.173 -8.940 -2.843 1.00 92.44 98 VAL A O 1
ATOM 812 N N . TRP A 1 99 ? -3.512 -8.035 -4.405 1.00 92.88 99 TRP A N 1
ATOM 813 C CA . TRP A 1 99 ? -4.424 -9.176 -4.491 1.00 92.88 99 TRP A CA 1
ATOM 814 C C . TRP A 1 99 ? -3.707 -10.441 -4.979 1.00 92.88 99 TRP A C 1
ATOM 816 O O . TRP A 1 99 ? -3.856 -11.499 -4.374 1.00 92.88 99 TRP A O 1
ATOM 826 N N . ILE A 1 100 ? -2.864 -10.338 -6.012 1.00 93.19 100 ILE A N 1
ATOM 827 C CA . ILE A 1 100 ? -2.104 -11.486 -6.539 1.00 93.19 100 ILE A CA 1
ATOM 828 C C . ILE A 1 100 ? -0.863 -11.847 -5.702 1.00 93.19 100 ILE A C 1
ATOM 830 O O . ILE A 1 100 ? -0.103 -12.727 -6.095 1.00 93.19 100 ILE A O 1
ATOM 834 N N . GLY A 1 101 ? -0.637 -11.179 -4.565 1.00 88.88 101 GLY A N 1
ATOM 835 C CA . GLY A 1 101 ? 0.489 -11.463 -3.672 1.00 88.88 101 GLY A CA 1
ATOM 836 C C . GLY A 1 101 ? 1.833 -10.881 -4.117 1.00 88.88 101 GLY A C 1
ATOM 837 O O . GLY A 1 101 ? 2.864 -11.310 -3.608 1.00 88.88 101 GLY A O 1
ATOM 838 N N . HIS A 1 102 ? 1.825 -9.894 -5.016 1.00 88.44 102 HIS A N 1
ATOM 839 C CA . HIS A 1 102 ? 3.018 -9.221 -5.541 1.00 88.44 102 HIS A CA 1
ATOM 840 C C . HIS A 1 102 ? 3.004 -7.698 -5.295 1.00 88.44 102 HIS A C 1
ATOM 842 O O . HIS A 1 102 ? 3.090 -6.911 -6.244 1.00 88.44 102 HIS A O 1
ATOM 848 N N . PRO A 1 103 ? 2.875 -7.228 -4.036 1.00 87.44 103 PRO A N 1
ATOM 849 C CA . PRO A 1 103 ? 2.821 -5.799 -3.713 1.00 87.44 103 PRO A CA 1
ATOM 850 C C . PRO A 1 103 ? 4.060 -5.015 -4.170 1.00 87.44 103 PRO A C 1
ATOM 852 O O . PRO A 1 103 ? 3.961 -3.826 -4.459 1.00 87.44 103 PRO A O 1
ATOM 855 N N . GLU A 1 104 ? 5.221 -5.663 -4.277 1.00 83.25 104 GLU A N 1
ATOM 856 C CA . GLU A 1 104 ? 6.473 -5.075 -4.753 1.00 83.25 104 GLU A CA 1
ATOM 857 C C . GLU A 1 104 ? 6.403 -4.596 -6.208 1.00 83.25 104 GLU A C 1
ATOM 859 O O . GLU A 1 104 ? 7.186 -3.734 -6.611 1.00 83.25 104 GLU A O 1
ATOM 864 N N . TRP A 1 105 ? 5.430 -5.075 -6.994 1.00 83.81 105 TRP A N 1
ATOM 865 C CA . TRP A 1 105 ? 5.305 -4.685 -8.398 1.00 83.81 105 TRP A CA 1
ATOM 866 C C . TRP A 1 105 ? 4.930 -3.220 -8.605 1.00 83.81 105 TRP A C 1
ATOM 868 O O . TRP A 1 105 ? 5.225 -2.648 -9.658 1.00 83.81 105 TRP A O 1
ATOM 878 N N . ILE A 1 106 ? 4.376 -2.569 -7.579 1.00 82.38 106 ILE A N 1
ATOM 879 C CA . ILE A 1 106 ? 4.111 -1.131 -7.632 1.00 82.38 106 ILE A CA 1
ATOM 880 C C . ILE A 1 106 ? 5.383 -0.295 -7.800 1.00 82.38 106 ILE A C 1
ATOM 882 O O . ILE A 1 106 ? 5.335 0.807 -8.352 1.00 82.38 106 ILE A O 1
ATOM 886 N N . LEU A 1 107 ? 6.528 -0.815 -7.354 1.00 76.75 107 LEU A N 1
ATOM 887 C CA . LEU A 1 107 ? 7.815 -0.147 -7.500 1.00 76.75 107 LEU A CA 1
ATOM 888 C C . LEU A 1 107 ? 8.260 -0.145 -8.965 1.00 76.75 107 LEU A C 1
ATOM 890 O O . LEU A 1 107 ? 8.704 0.893 -9.451 1.00 76.75 107 LEU A O 1
ATOM 894 N N . TYR A 1 108 ? 8.061 -1.249 -9.697 1.00 74.44 108 TYR A N 1
ATOM 895 C CA . TYR A 1 108 ? 8.350 -1.298 -11.137 1.00 74.44 108 TYR A CA 1
ATOM 896 C C . TYR A 1 108 ? 7.427 -0.369 -11.921 1.00 74.44 108 TYR A C 1
ATOM 898 O O . TYR A 1 108 ? 7.888 0.333 -12.817 1.00 74.44 108 TYR A O 1
ATOM 906 N N . LEU A 1 109 ? 6.141 -0.317 -11.558 1.00 75.62 109 LEU A N 1
ATOM 907 C CA . LEU A 1 109 ? 5.197 0.606 -12.184 1.00 75.62 109 LEU A CA 1
ATOM 908 C C . LEU A 1 109 ? 5.609 2.069 -11.949 1.00 75.62 109 LEU A C 1
ATOM 910 O O . LEU A 1 109 ? 5.615 2.873 -12.877 1.00 75.62 109 LEU A O 1
ATOM 914 N N . SER A 1 110 ? 6.005 2.406 -10.720 1.00 69.62 110 SER A N 1
ATOM 915 C CA . SER A 1 110 ? 6.470 3.755 -10.372 1.00 69.62 110 SER A CA 1
ATOM 916 C C . SER A 1 110 ? 7.762 4.121 -11.111 1.00 69.62 110 SER A C 1
ATOM 918 O O . SER A 1 110 ? 7.877 5.231 -11.624 1.00 69.62 110 SER A O 1
ATOM 920 N N . ALA A 1 111 ? 8.710 3.184 -11.220 1.00 68.12 111 ALA A N 1
ATOM 921 C CA . ALA A 1 111 ? 9.938 3.373 -11.988 1.00 68.12 111 ALA A CA 1
ATOM 922 C C . ALA A 1 111 ? 9.656 3.571 -13.486 1.00 68.12 111 ALA A C 1
ATOM 924 O O . ALA A 1 111 ? 10.256 4.441 -14.110 1.00 68.12 111 ALA A O 1
ATOM 925 N N . PHE A 1 112 ? 8.710 2.818 -14.053 1.00 67.12 112 PHE A N 1
ATOM 926 C CA . PHE A 1 112 ? 8.298 2.965 -15.448 1.00 67.12 112 PHE A CA 1
ATOM 927 C C . PHE A 1 112 ? 7.733 4.362 -15.738 1.00 67.12 112 PHE A C 1
ATOM 929 O O . PHE A 1 112 ? 8.131 4.991 -16.716 1.00 67.12 112 PHE A O 1
ATOM 936 N N . PHE A 1 113 ? 6.864 4.884 -14.865 1.00 66.50 113 PHE A N 1
ATOM 937 C CA . PHE A 1 113 ? 6.332 6.241 -15.022 1.00 66.50 113 PHE A CA 1
ATOM 938 C C . PHE A 1 113 ? 7.402 7.325 -14.872 1.00 66.50 113 PHE A C 1
ATOM 940 O O . PHE A 1 113 ? 7.374 8.293 -15.624 1.00 66.50 113 PHE A O 1
ATOM 947 N N . LEU A 1 114 ? 8.368 7.150 -13.967 1.00 57.66 114 LEU A N 1
ATOM 948 C CA . LEU A 1 114 ? 9.464 8.106 -13.771 1.00 57.66 114 LEU A CA 1
ATOM 949 C C . LEU A 1 114 ? 10.390 8.201 -14.997 1.00 57.66 114 LEU A C 1
ATOM 951 O O . LEU A 1 114 ? 10.955 9.253 -15.262 1.00 57.66 114 LEU A O 1
ATOM 955 N N . VAL A 1 115 ? 10.523 7.121 -15.772 1.00 45.62 115 VAL A N 1
ATOM 956 C CA . VAL A 1 115 ? 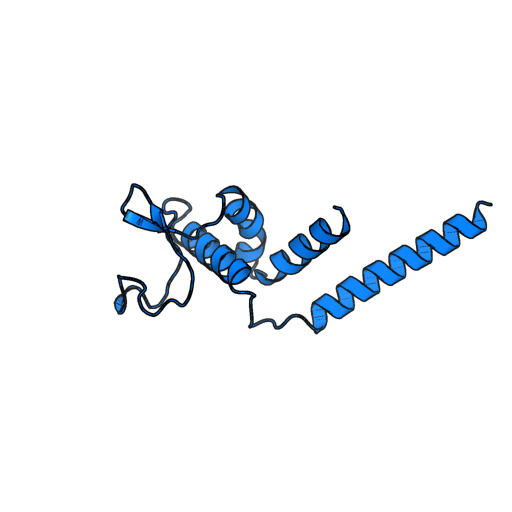11.312 7.087 -17.020 1.00 45.62 115 VAL A CA 1
ATOM 957 C C . VAL A 1 115 ? 10.553 7.703 -18.213 1.00 45.62 115 VAL A C 1
ATOM 959 O O . VAL A 1 115 ? 11.130 7.897 -19.284 1.00 45.62 115 VAL A O 1
ATOM 962 N N . HIS A 1 116 ? 9.262 8.015 -18.069 1.00 38.75 116 HIS A N 1
ATOM 963 C CA . HIS A 1 116 ? 8.398 8.526 -19.146 1.00 38.75 116 HIS A CA 1
ATOM 964 C C . HIS A 1 116 ? 7.820 9.929 -18.884 1.00 38.75 116 HIS A C 1
ATOM 966 O O . HIS A 1 116 ? 6.928 10.366 -19.612 1.00 38.75 116 HIS A O 1
ATOM 972 N N . THR A 1 117 ? 8.363 10.641 -17.896 1.00 40.16 117 THR A N 1
ATOM 973 C CA . THR A 1 117 ? 8.151 12.076 -17.629 1.00 40.16 117 THR A CA 1
ATOM 974 C C . THR A 1 117 ? 9.436 12.849 -17.853 1.00 40.16 117 THR A C 1
ATOM 976 O O . THR A 1 117 ? 9.371 13.927 -18.480 1.00 40.16 117 THR A O 1
#

Foldseek 3Di:
DVVVVVVVVVVVVVVVVVVVVCCVVPDDPPDDDLLLVQLLQQLVVCVVVVNPDSAGHDPCCVVPVPCPVVPHDWDADPVRHTHHPDDPVSSVVQNVCSVVVRSVVVVVVVVVVVVVD

Secondary structure (DSSP, 8-state):
-HHHHHHHHHHHHHHHHHHHHHHHHHS-TT---HHHHHHHHHHHHHHHTTTS--PPP-GGGGT-TT-TT--S--EE-TTS-EE-SS-HHHHHHHHHHHHTT-TTHHHHHHHHHHTT-

Radius of gyration: 18.58 Å; chains: 1; bounding box: 38×24×63 Å

pLDDT: mean 82.39, std 11.61, range [38.75, 94.31]